Protein AF-H1PUS3-F1 (afdb_monomer_lite)

Secondary structure (DSSP, 8-state):
-HHHHHHHHHHHHHHHHHHH--HHHHHHHHHHHHHHHHS--S-STTHHHHHHHHHHHHTT---HHHHTS-HHHHHHHHHHHHTT--HHHHHHHHHHHHHHHHHHHHHHH-S-HHHHHHHHHHSTTTTGGGGT-HHHHHHHHHHHHHHHHHHTT-

pLDDT: mean 93.24, std 5.77, range [55.06, 98.31]

Radius of gyration: 16.97 Å; chains: 1; bounding box: 40×29×47 Å

Structure (mmCIF, N/CA/C/O backbone):
data_AF-H1PUS3-F1
#
_entry.id   AF-H1PUS3-F1
#
loop_
_atom_site.group_PDB
_atom_site.id
_atom_site.type_symbol
_atom_site.label_atom_id
_atom_site.label_alt_id
_atom_site.label_comp_id
_atom_site.label_asym_id
_atom_site.label_entity_id
_atom_site.label_seq_id
_atom_site.pdbx_PDB_ins_code
_atom_site.Cartn_x
_atom_site.Cartn_y
_atom_site.Cartn_z
_atom_site.occupancy
_atom_site.B_iso_or_equiv
_atom_site.auth_seq_id
_atom_site.auth_comp_id
_atom_site.auth_asym_id
_atom_site.auth_atom_id
_atom_site.pdbx_PDB_model_num
ATOM 1 N N . MET A 1 1 ? 14.562 4.630 9.375 1.00 66.75 1 MET A N 1
ATOM 2 C CA . MET A 1 1 ? 13.969 5.850 9.969 1.00 66.75 1 MET A CA 1
ATOM 3 C C . MET A 1 1 ? 12.551 6.096 9.468 1.00 66.75 1 MET A C 1
ATOM 5 O O . MET A 1 1 ? 11.656 6.160 10.296 1.00 66.75 1 MET A O 1
ATOM 9 N N . GLU A 1 2 ? 12.307 6.123 8.155 1.00 77.31 2 GLU A N 1
ATOM 10 C CA . GLU A 1 2 ? 10.972 6.388 7.572 1.00 77.31 2 GLU A CA 1
ATOM 11 C C . GLU A 1 2 ? 9.850 5.470 8.094 1.00 77.31 2 GLU A C 1
ATOM 13 O O . GLU A 1 2 ? 8.782 5.948 8.463 1.00 77.31 2 GLU A O 1
ATOM 18 N N . TYR A 1 3 ? 10.107 4.164 8.217 1.00 84.44 3 TYR A N 1
ATOM 19 C CA . TYR A 1 3 ? 9.138 3.207 8.766 1.00 84.44 3 TYR A CA 1
ATOM 20 C C . TYR A 1 3 ? 8.783 3.499 10.222 1.00 84.44 3 TYR A C 1
ATOM 22 O O . TYR A 1 3 ? 7.616 3.462 10.583 1.00 84.44 3 TYR A O 1
ATOM 30 N N . ILE A 1 4 ? 9.771 3.834 11.054 1.00 86.62 4 ILE A N 1
ATOM 31 C CA . ILE A 1 4 ? 9.545 4.163 12.467 1.00 86.62 4 ILE A CA 1
ATOM 32 C C . ILE A 1 4 ? 8.632 5.391 12.564 1.00 86.62 4 ILE A C 1
ATOM 34 O O . ILE A 1 4 ? 7.643 5.362 13.294 1.00 86.62 4 ILE A O 1
ATOM 38 N N . CYS A 1 5 ? 8.897 6.425 11.758 1.00 90.56 5 CYS A N 1
ATOM 39 C CA . CYS A 1 5 ? 8.035 7.602 11.669 1.00 90.56 5 CYS A CA 1
ATOM 40 C C . CYS A 1 5 ? 6.610 7.248 11.217 1.00 90.56 5 CYS A C 1
ATOM 42 O O . CYS A 1 5 ? 5.653 7.778 11.777 1.00 90.56 5 CYS A O 1
ATOM 44 N N . LEU A 1 6 ? 6.451 6.326 10.258 1.00 92.31 6 LEU A N 1
ATOM 45 C CA . LEU A 1 6 ? 5.137 5.831 9.836 1.00 92.31 6 LEU A CA 1
ATOM 46 C C . LEU A 1 6 ? 4.385 5.159 10.995 1.00 92.31 6 LEU A C 1
ATOM 48 O O . LEU A 1 6 ? 3.217 5.473 11.219 1.00 92.31 6 LEU A O 1
ATOM 52 N N . TYR A 1 7 ? 5.043 4.267 11.745 1.00 92.31 7 TYR A N 1
ATOM 53 C CA . TYR A 1 7 ? 4.439 3.590 12.899 1.00 92.31 7 TYR A CA 1
ATOM 54 C C . TYR A 1 7 ? 3.976 4.589 13.962 1.00 92.31 7 TYR A C 1
ATOM 56 O O . TYR A 1 7 ? 2.803 4.573 14.339 1.00 92.31 7 TYR A O 1
ATOM 64 N N . PHE A 1 8 ? 4.845 5.510 14.387 1.00 93.69 8 PHE A N 1
ATOM 65 C CA . PHE A 1 8 ? 4.469 6.547 15.354 1.00 93.69 8 PHE A CA 1
ATOM 66 C C . PHE A 1 8 ? 3.352 7.464 14.827 1.00 93.69 8 PHE A C 1
ATOM 68 O O . PHE A 1 8 ? 2.398 7.759 15.551 1.00 93.69 8 PHE A O 1
ATOM 75 N N . GLY A 1 9 ? 3.416 7.868 13.556 1.00 94.25 9 GLY A N 1
ATOM 76 C CA . GLY A 1 9 ? 2.395 8.707 12.928 1.00 94.25 9 GLY A CA 1
ATOM 77 C C . GLY A 1 9 ? 1.018 8.039 12.898 1.00 94.25 9 GLY A C 1
ATOM 78 O O . GLY A 1 9 ? 0.021 8.647 13.274 1.00 94.25 9 GLY A O 1
ATOM 79 N N . ILE A 1 10 ? 0.938 6.762 12.528 1.00 95.12 10 ILE A N 1
ATOM 80 C CA . ILE A 1 10 ? -0.350 6.056 12.466 1.00 95.12 10 ILE A CA 1
ATOM 81 C C . ILE A 1 10 ? -0.924 5.787 13.858 1.00 95.12 10 ILE A C 1
ATOM 83 O O . ILE A 1 10 ? -2.133 5.932 14.051 1.00 95.12 10 ILE A O 1
ATOM 87 N N . ILE A 1 11 ? -0.082 5.452 14.840 1.00 93.75 11 ILE A N 1
ATOM 88 C CA . ILE A 1 11 ? -0.535 5.242 16.222 1.00 93.75 11 ILE A CA 1
ATOM 89 C C . ILE A 1 11 ? -1.101 6.544 16.799 1.00 93.75 11 ILE A C 1
ATOM 91 O O . ILE A 1 11 ? -2.202 6.539 17.347 1.00 93.75 11 ILE A O 1
ATOM 95 N N . THR A 1 12 ? -0.406 7.670 16.616 1.00 93.94 12 THR A N 1
ATOM 96 C CA . THR A 1 12 ? -0.886 8.981 17.086 1.00 93.94 12 THR A CA 1
ATOM 97 C C . THR A 1 12 ? -2.200 9.389 16.414 1.00 93.94 12 THR A C 1
ATOM 99 O O . THR A 1 12 ? -3.144 9.764 17.109 1.00 93.94 12 THR A O 1
ATOM 102 N N . ILE A 1 13 ? -2.325 9.226 15.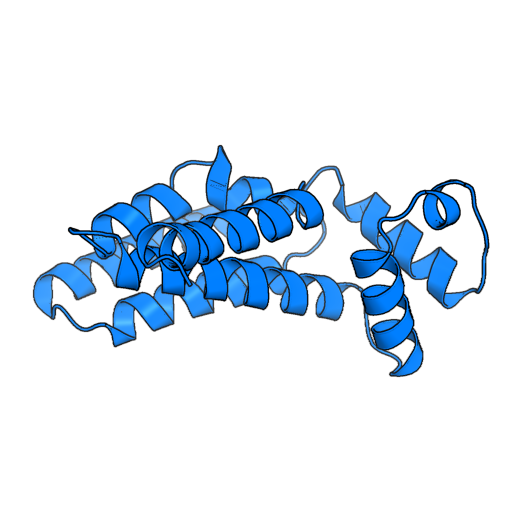092 1.00 94.00 13 ILE A N 1
ATOM 103 C CA . ILE A 1 13 ? -3.583 9.459 14.356 1.00 94.00 13 ILE A CA 1
ATOM 104 C C . ILE A 1 13 ? -4.713 8.553 14.877 1.00 94.00 13 ILE A C 1
ATOM 106 O O . ILE A 1 13 ? -5.848 9.004 15.034 1.00 94.00 13 ILE A O 1
ATOM 110 N N . GLY A 1 14 ? -4.425 7.292 15.201 1.00 92.50 14 GLY A N 1
ATOM 111 C CA . GLY A 1 14 ? -5.421 6.388 15.776 1.00 92.50 14 GLY A CA 1
ATOM 112 C C . GLY A 1 14 ? -5.850 6.758 17.202 1.00 92.50 14 GLY A C 1
ATOM 113 O O . GLY A 1 14 ? -7.020 6.588 17.536 1.00 92.50 14 GLY A O 1
ATOM 114 N N . ILE A 1 15 ? -4.975 7.355 18.018 1.00 92.50 15 ILE A N 1
ATOM 115 C CA . ILE A 1 15 ? -5.369 7.929 19.320 1.00 92.50 15 ILE A CA 1
ATOM 116 C C . ILE A 1 15 ? -6.364 9.083 19.114 1.00 92.50 15 ILE A C 1
ATOM 118 O O . ILE A 1 15 ? -7.363 9.170 19.826 1.00 92.50 15 ILE A O 1
ATOM 122 N N . PHE A 1 16 ? -6.171 9.924 18.092 1.00 91.81 16 PHE A N 1
ATOM 123 C CA . PHE A 1 16 ? -7.166 10.948 17.746 1.00 91.81 16 PHE A CA 1
ATOM 124 C C . PHE A 1 16 ? -8.520 10.347 17.337 1.00 91.81 16 PHE A C 1
ATOM 126 O O . PHE A 1 16 ? -9.558 10.941 17.645 1.00 91.81 16 PHE A O 1
ATOM 133 N N . TYR A 1 17 ? -8.539 9.169 16.697 1.00 92.94 17 TYR A N 1
ATOM 134 C CA . TYR A 1 17 ? -9.788 8.451 16.419 1.00 92.94 17 TYR A CA 1
ATOM 135 C C . TYR A 1 17 ? -10.511 8.041 17.703 1.00 92.94 17 TYR A C 1
ATOM 137 O O . TYR A 1 17 ? -11.727 8.182 17.758 1.00 92.94 17 TYR A O 1
ATOM 145 N N . LEU A 1 18 ? -9.804 7.591 18.745 1.00 91.06 18 LEU A N 1
ATOM 146 C CA . LEU A 1 18 ? -10.440 7.222 20.019 1.00 91.06 18 LEU A CA 1
ATOM 147 C C . LEU A 1 18 ? -11.192 8.397 20.659 1.00 91.06 18 LEU A C 1
ATOM 149 O O . LEU A 1 18 ? -12.247 8.196 21.249 1.00 91.06 18 LEU A O 1
ATOM 153 N N . ASN A 1 19 ? -10.683 9.619 20.486 1.00 91.06 19 ASN A N 1
ATOM 154 C CA . ASN A 1 19 ? -11.304 10.820 21.045 1.00 91.06 19 ASN A CA 1
ATOM 155 C C . ASN A 1 19 ? -12.461 11.355 20.188 1.00 91.06 19 ASN A C 1
ATOM 157 O O . ASN A 1 19 ? -13.465 11.806 20.730 1.00 91.06 19 ASN A O 1
ATOM 161 N N . LYS A 1 20 ? -12.321 11.354 18.853 1.00 90.50 20 LYS A N 1
ATOM 162 C CA . LYS A 1 20 ? -13.314 11.962 17.940 1.00 90.50 20 LYS A CA 1
ATOM 163 C C . LYS A 1 20 ? -14.313 10.977 17.334 1.00 90.50 20 LYS A C 1
ATOM 165 O O . LYS A 1 20 ? -15.362 11.407 16.867 1.00 90.50 20 LYS A O 1
ATOM 170 N N . ASN A 1 21 ? -13.969 9.692 17.279 1.00 90.50 21 ASN A N 1
ATOM 171 C CA . ASN A 1 21 ? -14.699 8.632 16.577 1.00 90.50 21 ASN A CA 1
ATOM 172 C C . ASN A 1 21 ? -15.077 8.997 15.120 1.00 90.50 21 ASN A C 1
ATOM 174 O O . ASN A 1 21 ? -16.149 8.647 14.629 1.00 90.50 21 ASN A O 1
ATOM 178 N N . ASP A 1 22 ? -14.202 9.732 14.420 1.00 92.44 22 ASP A N 1
ATOM 179 C CA . ASP A 1 22 ? -14.443 10.214 13.054 1.00 92.44 22 ASP A CA 1
ATOM 180 C C . ASP A 1 22 ? -13.858 9.254 12.005 1.00 92.44 22 ASP A C 1
ATOM 182 O O . ASP A 1 22 ? -12.645 9.055 11.900 1.00 92.44 22 ASP A O 1
ATOM 186 N N . MET A 1 23 ? -14.723 8.704 11.152 1.00 94.12 23 MET A N 1
ATOM 187 C CA . MET A 1 23 ? -14.343 7.809 10.055 1.00 94.12 23 MET A CA 1
ATOM 188 C C . MET A 1 23 ? -13.396 8.438 9.026 1.00 94.12 23 MET A C 1
ATOM 190 O O . MET A 1 23 ? -12.713 7.697 8.309 1.00 94.12 23 MET A O 1
ATOM 194 N N . ASN A 1 24 ? -13.325 9.767 8.930 1.00 95.56 24 ASN A N 1
ATOM 195 C CA . ASN A 1 24 ? -12.341 10.444 8.085 1.00 95.56 24 ASN A CA 1
ATOM 196 C C . ASN A 1 24 ? -10.906 10.187 8.556 1.00 95.56 24 ASN A C 1
ATOM 198 O O . ASN A 1 24 ? -10.007 10.106 7.722 1.00 95.56 24 ASN A O 1
ATOM 202 N N . ILE A 1 25 ? -10.694 9.959 9.854 1.00 95.81 25 ILE A N 1
ATOM 203 C CA . ILE A 1 25 ? -9.380 9.612 10.406 1.00 95.81 25 ILE A CA 1
ATOM 204 C C . ILE A 1 25 ? -8.948 8.225 9.913 1.00 95.81 25 ILE A C 1
ATOM 206 O O . ILE A 1 25 ? -7.816 8.052 9.470 1.00 95.81 25 ILE A O 1
ATOM 210 N N . ILE A 1 26 ? -9.860 7.245 9.879 1.00 97.19 26 ILE A N 1
ATOM 211 C CA . ILE A 1 26 ? -9.564 5.921 9.304 1.00 97.19 26 ILE A CA 1
ATOM 212 C C . ILE A 1 26 ? -9.252 6.041 7.808 1.00 97.19 26 ILE A C 1
ATOM 214 O O . ILE A 1 26 ? -8.289 5.445 7.330 1.00 97.19 26 ILE A O 1
ATOM 218 N N . ARG A 1 27 ? -10.020 6.845 7.056 1.00 97.62 27 ARG A N 1
ATOM 219 C CA . ARG A 1 27 ? -9.731 7.101 5.631 1.00 97.62 27 ARG A CA 1
ATOM 220 C C . ARG A 1 27 ? -8.345 7.717 5.440 1.00 97.62 27 ARG A C 1
ATOM 222 O O . ARG A 1 27 ? -7.636 7.309 4.525 1.00 97.62 27 ARG A O 1
ATOM 229 N N . LEU A 1 28 ? -7.956 8.648 6.310 1.00 97.25 28 LEU A N 1
ATOM 230 C CA . LEU A 1 28 ? -6.632 9.262 6.300 1.00 97.25 28 LEU A CA 1
ATOM 231 C C . LEU A 1 28 ? -5.527 8.231 6.566 1.00 97.25 28 LEU A C 1
ATOM 233 O O . LEU A 1 28 ? -4.542 8.221 5.835 1.00 97.25 28 LEU A O 1
ATOM 237 N N . ILE A 1 29 ? -5.704 7.321 7.533 1.00 97.56 29 ILE A N 1
ATOM 238 C CA . ILE A 1 29 ? -4.752 6.222 7.777 1.00 97.56 29 ILE A CA 1
ATOM 239 C C . ILE A 1 29 ? -4.564 5.390 6.501 1.00 97.56 29 ILE A C 1
ATOM 241 O O . ILE A 1 29 ? -3.436 5.205 6.051 1.00 97.56 29 ILE A O 1
ATOM 245 N N . PHE A 1 30 ? -5.647 4.938 5.863 1.00 98.25 30 PHE A N 1
ATOM 246 C CA . PHE A 1 30 ? -5.551 4.145 4.628 1.00 98.25 30 PHE A CA 1
ATOM 247 C C . PHE A 1 30 ? -4.963 4.926 3.445 1.00 98.25 30 PHE A C 1
ATOM 249 O O . PHE A 1 30 ? -4.272 4.335 2.609 1.00 98.25 30 PHE A O 1
ATOM 256 N N . LEU A 1 31 ? -5.190 6.241 3.374 1.00 98.12 31 LEU A N 1
ATOM 257 C CA . LEU A 1 31 ? -4.543 7.107 2.391 1.00 98.12 31 LEU A CA 1
ATOM 258 C C . LEU A 1 31 ? -3.027 7.151 2.622 1.00 98.12 31 LEU A C 1
ATOM 260 O O . LEU A 1 31 ? -2.271 6.908 1.685 1.00 98.12 31 LEU A O 1
ATOM 264 N N . ILE A 1 32 ? -2.583 7.373 3.862 1.00 97.69 32 ILE A N 1
ATOM 265 C CA . ILE A 1 32 ? -1.159 7.380 4.231 1.00 97.69 32 ILE A CA 1
ATOM 266 C C . ILE A 1 32 ? -0.513 6.031 3.898 1.00 97.69 32 ILE A C 1
ATOM 268 O O . ILE A 1 32 ? 0.529 6.001 3.247 1.00 97.69 32 ILE A O 1
ATOM 272 N N . LEU A 1 33 ? -1.153 4.916 4.263 1.00 97.38 33 LEU A N 1
ATOM 273 C CA . LEU A 1 33 ? -0.678 3.565 3.937 1.00 97.38 33 LEU A CA 1
ATOM 274 C C . LEU A 1 33 ? -0.572 3.331 2.423 1.00 97.38 33 LEU A C 1
ATOM 276 O O . LEU A 1 33 ? 0.358 2.686 1.940 1.00 97.38 33 LEU A O 1
ATOM 280 N N . THR A 1 34 ? -1.512 3.868 1.648 1.00 98.06 34 THR A N 1
ATOM 281 C CA . THR A 1 34 ? -1.492 3.759 0.183 1.00 98.06 34 THR A CA 1
ATOM 282 C C . THR A 1 34 ? -0.337 4.535 -0.420 1.00 98.06 34 THR A C 1
ATOM 284 O O . THR A 1 34 ? 0.402 3.982 -1.231 1.00 98.06 34 THR A O 1
ATOM 287 N N . LEU A 1 35 ? -0.156 5.790 -0.008 1.00 97.25 35 LEU A N 1
ATOM 288 C CA . LEU A 1 35 ? 0.922 6.636 -0.510 1.00 97.25 35 LEU A CA 1
ATOM 289 C C . LEU A 1 35 ? 2.284 6.065 -0.106 1.00 97.25 35 LEU A C 1
ATOM 291 O O . LEU A 1 35 ? 3.163 5.938 -0.952 1.00 97.25 35 LEU A O 1
ATOM 295 N N . PHE A 1 36 ? 2.435 5.631 1.145 1.00 96.19 36 PHE A N 1
ATOM 296 C CA . PHE A 1 36 ? 3.681 5.043 1.628 1.00 96.19 36 PHE A CA 1
ATOM 297 C C . PHE A 1 36 ? 4.039 3.757 0.867 1.00 96.19 36 PHE A C 1
ATOM 299 O O . PHE A 1 36 ? 5.175 3.587 0.433 1.00 96.19 36 PHE A O 1
ATOM 306 N N . SER A 1 37 ? 3.069 2.865 0.640 1.00 95.31 37 SER A N 1
ATOM 307 C CA . SER A 1 37 ? 3.307 1.630 -0.118 1.00 95.31 37 SER A CA 1
ATOM 308 C C . SER A 1 37 ? 3.510 1.857 -1.616 1.00 95.31 37 SER A C 1
ATOM 310 O O . SER A 1 37 ? 4.327 1.165 -2.231 1.00 95.31 37 SER A O 1
ATOM 312 N N . GLY A 1 38 ? 2.803 2.825 -2.199 1.00 96.12 38 GLY A N 1
ATOM 313 C CA . GLY A 1 38 ? 2.881 3.154 -3.620 1.00 96.12 38 GLY A CA 1
ATOM 314 C C . GLY A 1 38 ? 4.152 3.900 -4.011 1.00 96.12 38 GLY A C 1
ATOM 315 O O . GLY A 1 38 ? 4.714 3.634 -5.070 1.00 96.12 38 GLY A O 1
ATOM 316 N N . PHE A 1 39 ? 4.633 4.798 -3.148 1.00 95.94 39 PHE A N 1
ATOM 317 C CA . PHE A 1 39 ? 5.838 5.594 -3.392 1.00 95.94 39 PHE A CA 1
ATOM 318 C C . PHE A 1 39 ? 7.118 4.985 -2.815 1.00 95.94 39 PHE A C 1
ATOM 320 O O . PHE A 1 39 ? 8.176 5.605 -2.909 1.00 95.94 39 PHE A O 1
ATOM 327 N N . ARG A 1 40 ? 7.065 3.761 -2.285 1.00 93.00 40 ARG A N 1
ATOM 328 C CA . ARG A 1 40 ? 8.249 3.078 -1.755 1.00 93.00 40 ARG A CA 1
ATOM 329 C C . ARG A 1 40 ? 9.339 2.900 -2.816 1.00 93.00 40 ARG A C 1
ATOM 331 O O . ARG A 1 40 ? 9.054 2.517 -3.951 1.00 93.00 40 ARG A O 1
ATOM 338 N N . TYR A 1 41 ? 10.597 3.092 -2.440 1.00 94.12 41 TYR A N 1
ATOM 339 C CA . TYR A 1 41 ? 11.737 2.890 -3.331 1.00 94.12 41 TYR A CA 1
ATOM 340 C C . TYR A 1 41 ? 12.687 1.838 -2.766 1.00 94.12 41 TYR A C 1
ATOM 342 O O . TYR A 1 41 ? 13.134 1.959 -1.631 1.00 94.12 41 TYR A O 1
ATOM 350 N N . TYR A 1 42 ? 12.994 0.817 -3.568 1.00 93.62 42 TYR A N 1
ATOM 351 C CA . TYR A 1 42 ? 13.936 -0.249 -3.219 1.00 93.62 42 TYR A CA 1
ATOM 352 C C . TYR A 1 42 ? 13.603 -0.978 -1.903 1.00 93.62 42 TYR A C 1
ATOM 354 O O . TYR A 1 42 ? 14.461 -1.242 -1.064 1.00 93.62 42 TYR A O 1
ATOM 362 N N . VAL A 1 43 ? 12.321 -1.302 -1.716 1.00 91.88 43 VAL A N 1
ATOM 363 C CA . VAL A 1 43 ? 11.812 -1.978 -0.515 1.00 91.88 43 VAL A CA 1
ATOM 364 C C . VAL A 1 43 ? 11.317 -3.366 -0.873 1.00 91.88 43 VAL A C 1
ATOM 366 O O . VAL A 1 43 ? 10.390 -3.506 -1.674 1.00 91.88 43 VAL A O 1
ATOM 369 N N . GLY A 1 44 ? 11.867 -4.359 -0.178 1.00 89.25 44 GLY A N 1
ATOM 370 C CA . GLY A 1 44 ? 11.501 -5.758 -0.334 1.00 89.25 44 GLY A CA 1
ATOM 371 C C . GLY A 1 44 ? 12.400 -6.502 -1.318 1.00 89.25 44 GLY A C 1
ATOM 372 O O . GLY A 1 44 ? 12.951 -5.920 -2.251 1.00 89.25 44 GLY A O 1
ATOM 373 N N . VAL A 1 45 ? 12.528 -7.810 -1.103 1.00 92.25 45 VAL A N 1
ATOM 374 C CA . VAL A 1 45 ? 13.359 -8.720 -1.906 1.00 92.25 45 VAL A CA 1
ATOM 375 C C . VAL A 1 45 ? 12.881 -8.763 -3.359 1.00 92.25 45 VAL A C 1
ATOM 377 O O . VAL A 1 45 ? 13.696 -8.825 -4.275 1.00 92.25 45 VAL A O 1
ATOM 380 N N . ASP A 1 46 ? 11.571 -8.640 -3.578 1.00 93.25 46 ASP A N 1
ATOM 381 C CA . ASP A 1 46 ? 10.967 -8.738 -4.909 1.00 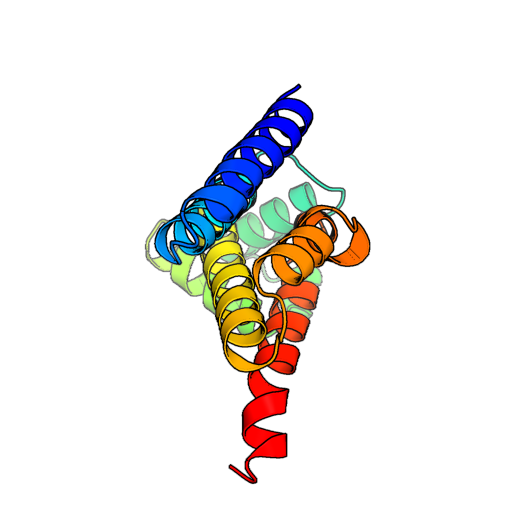93.25 46 ASP A CA 1
ATOM 382 C C . ASP A 1 46 ? 11.018 -7.420 -5.707 1.00 93.25 46 ASP A C 1
ATOM 384 O O . ASP A 1 46 ? 10.730 -7.412 -6.906 1.00 93.25 46 ASP A O 1
ATOM 388 N N . TYR A 1 47 ? 11.403 -6.291 -5.093 1.00 95.56 47 TYR A N 1
ATOM 389 C CA . TYR A 1 47 ? 11.437 -4.985 -5.769 1.00 95.56 47 TYR A CA 1
ATOM 390 C C . TYR A 1 47 ? 12.264 -4.987 -7.068 1.00 95.56 47 TYR A C 1
ATOM 392 O O . TYR A 1 47 ? 11.733 -4.565 -8.104 1.00 95.56 47 TYR A O 1
ATOM 400 N N . PRO A 1 48 ? 13.520 -5.487 -7.085 1.00 96.00 48 PRO A N 1
ATOM 401 C CA . PRO A 1 48 ? 14.324 -5.515 -8.307 1.00 96.00 48 PRO A CA 1
ATOM 402 C C . PRO A 1 48 ? 13.674 -6.360 -9.404 1.00 96.00 48 PRO A C 1
ATOM 404 O O . PRO A 1 48 ? 13.773 -6.036 -10.589 1.00 96.00 48 PRO A O 1
ATOM 407 N N . MET A 1 49 ? 12.960 -7.418 -9.015 1.00 94.56 49 MET A N 1
ATOM 408 C CA . MET A 1 49 ? 12.277 -8.297 -9.952 1.00 94.56 49 MET A CA 1
ATOM 409 C C . MET A 1 49 ? 11.119 -7.587 -10.653 1.00 94.56 49 MET A C 1
ATOM 411 O O . MET A 1 49 ? 10.992 -7.659 -11.876 1.00 94.56 49 MET A O 1
ATOM 415 N N . TYR A 1 50 ? 10.316 -6.832 -9.906 1.00 95.44 50 TYR A N 1
ATOM 416 C CA . TYR A 1 50 ? 9.246 -6.020 -10.479 1.00 95.44 50 TYR A CA 1
ATOM 417 C C . TYR A 1 50 ? 9.778 -4.964 -11.463 1.00 95.44 50 TYR A C 1
ATOM 419 O O . TYR A 1 50 ? 9.227 -4.806 -12.553 1.00 95.44 50 TYR A O 1
ATOM 427 N N . MET A 1 51 ? 10.894 -4.301 -11.136 1.00 96.75 51 MET A N 1
ATOM 428 C CA . MET A 1 51 ? 11.565 -3.358 -12.045 1.00 96.75 51 MET A CA 1
ATOM 429 C C . MET A 1 51 ? 12.062 -4.041 -13.329 1.00 96.75 51 MET A C 1
ATOM 431 O O . MET A 1 51 ? 11.912 -3.505 -14.430 1.00 96.75 51 MET A O 1
ATOM 435 N N . LYS A 1 52 ? 12.628 -5.246 -13.202 1.00 95.69 52 LYS A N 1
ATOM 436 C CA . LYS A 1 52 ? 13.118 -6.051 -14.329 1.00 95.69 52 LYS A CA 1
ATOM 437 C C . LYS A 1 52 ? 11.981 -6.470 -15.263 1.00 95.69 52 LYS A C 1
ATOM 439 O O . LYS A 1 52 ? 12.095 -6.294 -16.474 1.00 95.69 52 LYS A O 1
ATOM 444 N N . ILE A 1 53 ? 10.873 -6.960 -14.707 1.00 95.31 53 ILE A N 1
ATOM 445 C CA . ILE A 1 53 ? 9.671 -7.334 -15.465 1.00 95.31 53 ILE A CA 1
ATOM 446 C C . ILE A 1 53 ? 9.107 -6.130 -16.227 1.00 95.31 53 ILE A C 1
ATOM 448 O O . ILE A 1 53 ? 8.804 -6.243 -17.415 1.00 95.31 53 ILE A O 1
ATOM 452 N N . PHE A 1 54 ? 9.015 -4.971 -15.570 1.00 96.69 54 PHE A N 1
ATOM 453 C CA . PHE A 1 54 ? 8.577 -3.733 -16.212 1.00 96.69 54 PHE A CA 1
ATOM 454 C C . PHE A 1 54 ? 9.449 -3.373 -17.415 1.00 96.69 54 PHE A C 1
ATOM 456 O O . PHE A 1 54 ? 8.932 -3.088 -18.492 1.00 96.69 54 PHE A O 1
ATOM 463 N N . SER A 1 55 ? 10.775 -3.436 -17.249 1.00 96.75 55 SER A N 1
ATOM 464 C CA . SER A 1 55 ? 11.736 -3.179 -18.326 1.00 96.75 55 SER A CA 1
ATOM 465 C C . SER A 1 55 ? 11.578 -4.162 -19.490 1.00 96.75 55 SER A C 1
ATOM 467 O O . SER A 1 55 ? 11.590 -3.753 -20.650 1.00 96.75 55 SER A O 1
ATOM 469 N N . TYR A 1 56 ? 11.362 -5.449 -19.205 1.00 96.06 56 TYR A N 1
ATOM 470 C CA . TYR A 1 56 ? 11.117 -6.447 -20.246 1.00 96.06 56 TYR A CA 1
ATOM 471 C C . TYR A 1 56 ? 9.848 -6.163 -21.039 1.00 96.06 56 TYR A C 1
ATOM 473 O O . TYR A 1 56 ? 9.895 -6.162 -22.267 1.00 96.06 56 TYR A O 1
ATOM 481 N N . ILE A 1 57 ? 8.743 -5.847 -20.364 1.00 95.38 57 ILE A N 1
ATOM 482 C CA . ILE A 1 57 ? 7.489 -5.505 -21.042 1.00 95.38 57 ILE A CA 1
ATOM 483 C C . ILE A 1 57 ? 7.649 -4.208 -21.847 1.00 95.38 57 ILE A C 1
ATOM 485 O O . ILE A 1 57 ? 7.217 -4.156 -22.996 1.00 95.38 57 ILE A O 1
ATOM 489 N N . LYS A 1 58 ? 8.325 -3.193 -21.293 1.00 96.12 58 LYS A N 1
ATOM 490 C CA . LYS A 1 58 ? 8.596 -1.918 -21.977 1.00 96.12 58 LYS A CA 1
ATOM 491 C C . LYS A 1 58 ? 9.409 -2.089 -23.260 1.00 96.12 58 LYS A C 1
ATOM 493 O O . LYS A 1 58 ? 9.133 -1.418 -24.247 1.00 96.12 58 LYS A O 1
ATOM 498 N N . ASN A 1 59 ? 10.384 -2.992 -23.249 1.00 95.75 59 ASN A N 1
ATOM 499 C CA . ASN A 1 59 ? 11.270 -3.245 -24.383 1.00 95.75 59 ASN A CA 1
ATOM 500 C C . ASN A 1 59 ? 10.785 -4.394 -25.290 1.00 95.75 59 ASN A C 1
ATOM 502 O O . ASN A 1 59 ? 11.548 -4.858 -26.131 1.00 95.75 59 ASN A O 1
ATOM 506 N N . ASN A 1 60 ? 9.541 -4.870 -25.126 1.00 92.06 60 ASN A N 1
ATOM 507 C CA . ASN A 1 60 ? 8.972 -6.008 -25.865 1.00 92.06 60 ASN A CA 1
ATOM 508 C C . ASN A 1 60 ? 9.822 -7.295 -25.799 1.00 92.06 60 ASN A C 1
ATOM 510 O O . ASN A 1 60 ? 9.857 -8.092 -26.736 1.00 92.06 60 ASN A O 1
ATOM 514 N N . ILE A 1 61 ? 10.502 -7.519 -24.674 1.00 91.56 61 ILE A N 1
ATOM 515 C CA . ILE A 1 61 ? 11.322 -8.708 -24.436 1.00 91.56 61 ILE A CA 1
ATOM 516 C C . ILE A 1 61 ? 10.428 -9.814 -23.867 1.00 91.56 61 ILE A C 1
ATOM 518 O O . ILE A 1 61 ? 10.034 -9.783 -22.699 1.00 91.56 61 ILE A O 1
ATOM 522 N N . ASN A 1 62 ? 10.149 -10.832 -24.681 1.00 84.19 62 ASN A N 1
ATOM 523 C CA . ASN A 1 62 ? 9.446 -12.039 -24.246 1.00 84.19 62 ASN A CA 1
ATOM 524 C C . ASN A 1 62 ? 10.422 -13.019 -23.581 1.00 84.19 62 ASN A C 1
ATOM 526 O O . ASN A 1 62 ? 10.960 -13.918 -24.221 1.00 84.19 62 ASN A O 1
ATOM 530 N N . ASN A 1 63 ? 10.650 -12.829 -22.282 1.00 86.94 63 ASN A N 1
ATOM 531 C CA . ASN A 1 63 ? 11.437 -13.737 -21.444 1.00 86.94 63 ASN A CA 1
ATOM 532 C C . ASN A 1 63 ? 10.522 -14.698 -20.657 1.00 86.94 63 ASN A C 1
ATOM 534 O O . ASN A 1 63 ? 9.345 -14.403 -20.444 1.00 86.94 63 ASN A O 1
ATOM 538 N N . TYR A 1 64 ? 11.081 -15.801 -20.157 1.00 80.75 64 TYR A N 1
ATOM 539 C CA . TYR A 1 64 ? 10.435 -16.782 -19.281 1.00 80.75 64 TYR A CA 1
ATOM 540 C C . TYR A 1 64 ? 9.610 -16.128 -18.164 1.00 80.75 64 TYR A C 1
ATOM 542 O O . TYR A 1 64 ? 8.440 -16.454 -17.966 1.00 80.75 64 TYR A O 1
ATOM 550 N N . GLU A 1 65 ? 10.190 -15.122 -17.511 1.00 83.12 65 GLU A N 1
ATOM 551 C CA . GLU A 1 65 ? 9.538 -14.355 -16.450 1.00 83.12 65 GLU A CA 1
ATOM 552 C C . GLU A 1 65 ? 8.255 -13.677 -16.920 1.00 83.12 65 GLU A C 1
ATOM 554 O O . GLU A 1 65 ? 7.248 -13.736 -16.229 1.00 83.12 65 GLU A O 1
ATOM 559 N N . VAL A 1 66 ? 8.257 -13.100 -18.126 1.00 82.38 66 VAL A N 1
ATOM 560 C CA . VAL A 1 66 ? 7.077 -12.456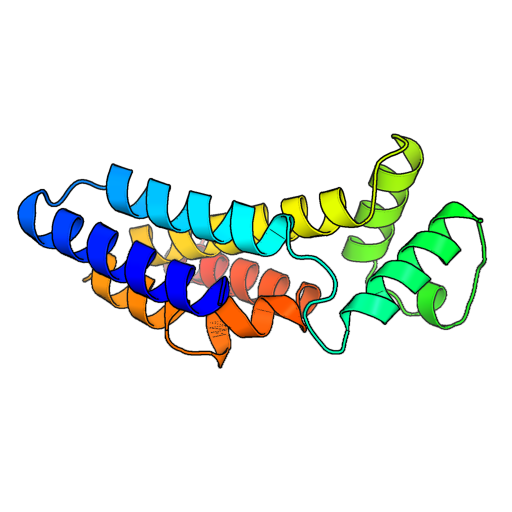 -18.717 1.00 82.38 66 VAL A CA 1
ATOM 561 C C . VAL A 1 66 ? 6.036 -13.497 -19.122 1.00 82.38 66 VAL A C 1
ATOM 563 O O . VAL A 1 66 ? 4.847 -13.292 -18.897 1.00 82.38 66 VAL A O 1
ATOM 566 N N . THR A 1 67 ? 6.463 -14.637 -19.672 1.00 82.69 67 THR A N 1
ATOM 567 C CA . THR A 1 67 ? 5.540 -15.694 -20.126 1.00 82.69 67 THR A CA 1
ATOM 568 C C . THR A 1 67 ? 4.776 -16.375 -18.991 1.00 82.69 67 THR A C 1
ATOM 570 O O . THR A 1 67 ? 3.676 -16.875 -19.214 1.00 82.69 67 THR A O 1
ATOM 573 N N . ARG A 1 68 ? 5.328 -16.375 -17.771 1.00 88.00 68 ARG A N 1
ATOM 574 C CA . ARG A 1 68 ? 4.702 -16.972 -16.581 1.00 88.00 68 ARG A CA 1
ATOM 575 C C . ARG A 1 68 ? 3.948 -15.971 -15.707 1.00 88.00 68 ARG A C 1
ATOM 577 O O . ARG A 1 68 ? 3.396 -16.373 -14.684 1.00 88.00 68 ARG A O 1
ATOM 584 N N . LEU A 1 69 ? 3.915 -14.694 -16.090 1.00 90.50 69 LEU A N 1
ATOM 585 C CA . LEU A 1 69 ? 3.185 -13.670 -15.349 1.00 90.50 69 LEU A CA 1
ATOM 586 C C . LEU A 1 69 ? 1.693 -13.971 -15.280 1.00 90.50 69 LEU A C 1
ATOM 588 O O . LEU A 1 69 ? 1.055 -14.382 -16.253 1.00 90.50 69 LEU A O 1
ATOM 592 N N . GLU A 1 70 ? 1.103 -13.642 -14.139 1.00 92.50 70 GLU A N 1
ATOM 593 C CA . GLU A 1 70 ? -0.337 -13.602 -13.991 1.00 92.50 70 GLU A CA 1
ATOM 594 C C . GLU A 1 70 ? -0.917 -12.561 -14.955 1.00 92.50 70 GLU A C 1
ATOM 596 O O . GLU A 1 70 ? -0.490 -11.402 -14.986 1.00 92.50 70 GLU A O 1
ATOM 601 N N . LYS A 1 71 ? -1.935 -12.963 -15.725 1.00 91.50 71 LYS A N 1
ATOM 602 C CA . LYS A 1 71 ? -2.523 -12.140 -16.795 1.00 91.50 71 LYS A CA 1
ATOM 603 C C . LYS A 1 71 ? -2.916 -10.741 -16.316 1.00 91.50 71 LYS A C 1
ATOM 605 O O . LYS A 1 71 ? -2.646 -9.766 -17.007 1.00 91.50 71 LYS A O 1
ATOM 610 N N . GLY A 1 72 ? -3.503 -10.630 -15.121 1.00 92.56 72 GLY A N 1
ATOM 611 C CA . GLY A 1 72 ? -3.899 -9.341 -14.547 1.00 92.56 72 GLY A CA 1
ATOM 612 C C . GLY A 1 72 ? -2.718 -8.387 -14.344 1.00 92.56 72 GLY A C 1
ATOM 613 O O . GLY A 1 72 ? -2.799 -7.220 -14.724 1.00 92.56 72 GLY A O 1
ATOM 614 N N . TYR A 1 73 ? -1.595 -8.889 -13.821 1.00 95.12 73 TYR A N 1
ATOM 615 C CA . TYR A 1 73 ? -0.390 -8.082 -13.630 1.00 95.12 73 TYR A CA 1
ATOM 616 C C . TYR A 1 73 ? 0.266 -7.712 -14.965 1.00 95.12 73 TYR A C 1
ATOM 618 O O . TYR A 1 73 ? 0.684 -6.567 -15.149 1.00 95.12 73 TYR A O 1
ATOM 626 N N . TYR A 1 74 ? 0.307 -8.650 -15.916 1.00 95.56 74 TYR A N 1
ATOM 627 C CA . TYR A 1 74 ? 0.810 -8.391 -17.266 1.00 95.56 74 TYR A CA 1
ATOM 628 C C . TYR A 1 74 ? 0.014 -7.281 -17.966 1.00 95.56 74 TYR A C 1
ATOM 630 O O . TYR A 1 74 ? 0.608 -6.320 -18.455 1.00 95.56 74 TYR A O 1
ATOM 638 N N . PHE A 1 75 ? -1.320 -7.370 -17.978 1.00 95.75 75 PHE A N 1
ATOM 639 C CA . PHE A 1 75 ? -2.165 -6.373 -18.638 1.00 95.75 75 PHE A CA 1
ATOM 640 C C . PHE A 1 75 ? -2.077 -5.002 -17.972 1.00 95.75 75 PHE A C 1
ATOM 642 O O . PHE A 1 75 ? -1.967 -4.005 -18.684 1.00 95.75 75 PHE A O 1
ATOM 649 N N . LEU A 1 76 ? -2.052 -4.946 -16.634 1.00 96.94 76 LEU A N 1
ATOM 650 C CA . LEU A 1 76 ? -1.818 -3.695 -15.915 1.00 96.94 76 LEU A CA 1
ATOM 651 C C . LEU A 1 76 ? -0.469 -3.089 -16.316 1.00 96.94 76 LEU A C 1
ATOM 653 O O . LEU A 1 76 ? -0.406 -1.924 -16.695 1.00 96.94 76 LEU A O 1
ATOM 657 N N . THR A 1 77 ? 0.599 -3.886 -16.296 1.00 96.94 77 THR A N 1
ATOM 658 C CA . THR A 1 77 ? 1.943 -3.403 -16.630 1.00 96.94 77 THR A CA 1
ATOM 659 C C . THR A 1 77 ? 2.017 -2.898 -18.068 1.00 96.94 77 THR A C 1
ATOM 661 O O . THR A 1 77 ? 2.515 -1.802 -18.309 1.00 96.94 77 THR A O 1
ATOM 664 N N . LYS A 1 78 ? 1.457 -3.651 -19.020 1.00 96.12 78 LYS A N 1
ATOM 665 C CA . LYS A 1 78 ? 1.401 -3.270 -20.435 1.00 96.12 78 LYS A CA 1
ATOM 666 C C . LYS A 1 78 ? 0.604 -1.984 -20.655 1.00 96.12 78 LYS A C 1
ATOM 668 O O . LYS A 1 78 ? 1.042 -1.123 -21.409 1.00 96.12 78 LYS A O 1
ATOM 673 N N . PHE A 1 79 ? -0.532 -1.828 -19.977 1.00 97.75 79 PHE A N 1
ATOM 674 C CA . PHE A 1 79 ? -1.320 -0.597 -20.031 1.00 97.75 79 PHE A CA 1
ATOM 675 C C . PHE A 1 79 ? -0.520 0.607 -19.521 1.00 97.75 79 PHE A C 1
ATOM 677 O O . PHE A 1 79 ? -0.466 1.632 -20.196 1.00 97.75 79 PHE A O 1
ATOM 684 N N . ILE A 1 80 ? 0.156 0.468 -18.375 1.00 98.25 80 ILE A N 1
ATOM 685 C CA . ILE A 1 80 ? 0.971 1.547 -17.803 1.00 98.25 80 ILE A CA 1
ATOM 686 C C . ILE A 1 80 ? 2.160 1.899 -18.702 1.00 98.25 80 ILE A C 1
ATOM 688 O O . ILE A 1 80 ? 2.457 3.078 -18.881 1.00 98.25 80 ILE A O 1
ATOM 692 N N . VAL A 1 81 ? 2.804 0.907 -19.316 1.00 97.38 81 VAL A N 1
ATOM 693 C CA . VAL A 1 81 ? 3.851 1.131 -20.323 1.00 97.38 81 VAL A CA 1
ATOM 694 C C . VAL A 1 81 ? 3.311 1.921 -21.519 1.00 97.38 81 VAL A C 1
ATOM 696 O O . VAL A 1 81 ? 3.956 2.876 -21.941 1.00 97.38 81 VAL A O 1
ATOM 699 N N . ASN A 1 82 ? 2.126 1.573 -22.032 1.00 96.94 82 ASN A N 1
ATOM 700 C CA . ASN A 1 82 ? 1.530 2.230 -23.201 1.00 96.94 82 ASN A CA 1
ATOM 701 C C . ASN A 1 82 ? 1.192 3.712 -22.970 1.00 96.94 82 ASN A C 1
ATOM 703 O O . ASN A 1 82 ? 1.170 4.481 -23.926 1.00 96.94 82 ASN A O 1
ATOM 707 N N . ILE A 1 83 ? 0.933 4.119 -21.724 1.00 97.56 83 ILE A N 1
ATOM 708 C CA . ILE A 1 83 ? 0.709 5.528 -21.354 1.00 97.56 83 ILE A CA 1
ATOM 709 C C . ILE A 1 83 ? 1.995 6.230 -20.884 1.00 97.56 83 ILE A C 1
ATOM 711 O O . ILE A 1 83 ? 1.926 7.273 -20.238 1.00 97.56 83 ILE A O 1
ATOM 715 N N . ASN A 1 84 ? 3.169 5.652 -21.166 1.00 96.81 84 ASN A N 1
ATOM 716 C CA . ASN A 1 84 ? 4.483 6.139 -20.733 1.00 96.81 84 ASN A CA 1
ATOM 717 C C . ASN A 1 84 ? 4.628 6.294 -19.206 1.00 96.81 84 ASN A C 1
ATOM 719 O O . ASN A 1 84 ? 5.399 7.125 -18.723 1.00 96.81 84 ASN A O 1
ATOM 723 N N . GLY A 1 85 ? 3.899 5.488 -18.434 1.00 96.88 85 GLY A N 1
ATOM 724 C CA . GLY A 1 85 ? 3.996 5.464 -16.981 1.00 96.88 85 GLY A CA 1
ATOM 725 C C . GLY A 1 85 ? 5.261 4.767 -16.471 1.00 96.88 85 GLY A C 1
ATOM 726 O O . GLY A 1 85 ? 6.147 4.360 -17.225 1.00 96.88 85 GLY A O 1
ATOM 727 N N . THR A 1 86 ? 5.343 4.612 -15.150 1.00 97.06 86 THR A N 1
ATOM 728 C CA . THR A 1 86 ? 6.495 4.014 -14.460 1.00 97.06 86 THR A CA 1
ATOM 729 C C . THR A 1 86 ? 6.080 2.817 -13.614 1.00 97.06 86 THR A C 1
ATOM 731 O O . THR A 1 86 ? 4.911 2.660 -13.258 1.00 97.06 86 THR A O 1
ATOM 734 N N . GLN A 1 87 ? 7.056 2.000 -13.211 1.00 96.44 87 GLN A N 1
ATOM 735 C CA . GLN A 1 87 ? 6.825 0.924 -12.245 1.00 96.44 87 GLN A CA 1
ATOM 736 C C . GLN A 1 87 ? 6.243 1.439 -10.916 1.00 96.44 87 GLN A C 1
ATOM 738 O O . GLN A 1 87 ? 5.449 0.755 -10.272 1.00 96.44 87 GLN A O 1
ATOM 743 N N . GLN A 1 88 ? 6.570 2.677 -10.540 1.00 96.81 88 GLN A N 1
ATOM 744 C CA . GLN A 1 88 ? 6.032 3.326 -9.347 1.00 96.81 88 GLN A CA 1
ATOM 745 C C . GLN A 1 88 ? 4.513 3.512 -9.424 1.00 96.81 88 GLN A C 1
ATOM 747 O O . GLN A 1 88 ? 3.806 3.296 -8.443 1.00 96.81 88 GLN A O 1
ATOM 752 N N . LEU A 1 89 ? 3.991 3.844 -10.610 1.00 97.69 89 LEU A N 1
ATOM 753 C CA . LEU A 1 89 ? 2.552 3.966 -10.826 1.00 97.69 89 LEU A CA 1
ATOM 754 C C . LEU A 1 89 ? 1.842 2.614 -10.658 1.00 97.69 89 LEU A C 1
ATOM 756 O O . LEU A 1 89 ? 0.748 2.564 -10.101 1.00 97.69 89 LEU A O 1
ATOM 760 N N . ILE A 1 90 ? 2.479 1.509 -11.057 1.00 97.62 90 ILE A N 1
ATOM 761 C CA . ILE A 1 90 ? 1.947 0.155 -10.832 1.00 97.62 90 ILE A CA 1
ATOM 762 C C . ILE A 1 90 ? 1.887 -0.156 -9.335 1.00 97.62 90 ILE A C 1
ATOM 764 O O . ILE A 1 90 ? 0.857 -0.638 -8.859 1.00 97.62 90 ILE A O 1
ATOM 768 N N . PHE A 1 91 ? 2.947 0.154 -8.578 1.00 97.62 91 PHE A N 1
ATOM 769 C CA . PHE A 1 91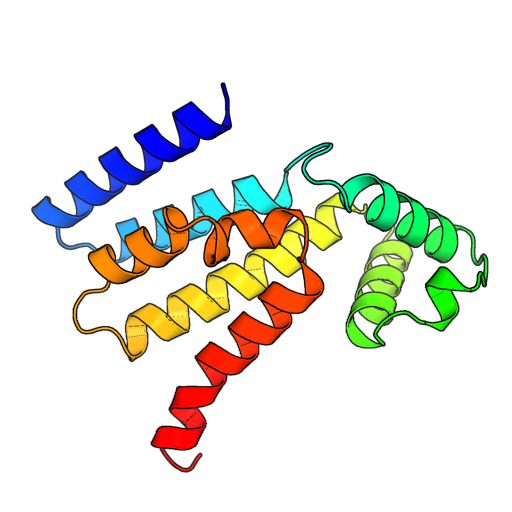 ? 2.926 -0.010 -7.121 1.00 97.62 91 PHE A CA 1
ATOM 770 C C . PHE A 1 91 ? 1.820 0.822 -6.471 1.00 97.62 91 PHE A C 1
ATOM 772 O O . PHE A 1 91 ? 1.094 0.293 -5.631 1.00 97.62 91 PHE A O 1
ATOM 779 N N . LEU A 1 92 ? 1.640 2.078 -6.887 1.00 98.19 92 LEU A N 1
ATOM 780 C CA . LEU A 1 92 ? 0.590 2.953 -6.364 1.00 98.19 92 LEU A CA 1
ATOM 781 C C . LEU A 1 92 ? -0.816 2.423 -6.663 1.00 98.19 92 LEU A C 1
ATOM 783 O O . LEU A 1 92 ? -1.657 2.397 -5.766 1.00 98.19 92 LEU A O 1
ATOM 787 N N . ILE A 1 93 ? -1.066 1.953 -7.887 1.00 98.06 93 ILE A N 1
ATOM 788 C CA . ILE A 1 93 ? -2.361 1.381 -8.279 1.00 98.06 93 ILE A CA 1
ATOM 789 C C . ILE A 1 93 ? -2.670 0.129 -7.452 1.00 98.06 93 ILE A C 1
ATOM 791 O O . ILE A 1 93 ? -3.754 0.019 -6.875 1.00 98.06 93 ILE A O 1
ATOM 795 N N . ILE A 1 94 ? -1.718 -0.803 -7.348 1.00 97.69 94 ILE A N 1
ATOM 796 C CA . ILE A 1 94 ? -1.915 -2.039 -6.579 1.00 97.69 94 ILE A CA 1
ATOM 797 C C . ILE A 1 94 ? -2.099 -1.728 -5.090 1.00 97.69 94 ILE A C 1
ATOM 799 O O . ILE A 1 94 ? -2.996 -2.291 -4.459 1.00 97.69 94 ILE A O 1
ATOM 803 N N . ALA A 1 95 ? -1.303 -0.812 -4.531 1.00 97.81 95 ALA A N 1
ATOM 804 C CA . ALA A 1 95 ? -1.442 -0.372 -3.146 1.00 97.81 95 ALA A CA 1
ATOM 805 C C . ALA A 1 95 ? -2.817 0.257 -2.891 1.00 97.81 95 ALA A C 1
ATOM 807 O O . ALA A 1 95 ? -3.460 -0.081 -1.897 1.00 97.81 95 ALA A O 1
ATOM 808 N N . PHE A 1 96 ? -3.297 1.108 -3.803 1.00 98.31 96 PHE A N 1
ATOM 809 C CA . PHE A 1 96 ? -4.611 1.737 -3.702 1.00 98.31 96 PHE A CA 1
ATOM 810 C C . PHE A 1 96 ? -5.727 0.699 -3.671 1.00 98.31 96 PHE A C 1
ATOM 812 O O . PHE A 1 96 ? -6.520 0.696 -2.731 1.00 98.31 96 PHE A O 1
ATOM 819 N N . PHE A 1 97 ? -5.770 -0.213 -4.646 1.00 98.12 97 PHE A N 1
ATOM 820 C CA . PHE A 1 97 ? -6.818 -1.233 -4.690 1.00 98.12 97 PHE A CA 1
ATOM 821 C C . PHE A 1 97 ? -6.766 -2.160 -3.476 1.00 98.12 97 PHE A C 1
ATOM 823 O O . PHE A 1 97 ? -7.801 -2.414 -2.863 1.00 98.12 97 PHE A O 1
ATOM 830 N N . THR A 1 98 ? -5.570 -2.597 -3.081 1.00 98.00 98 THR A N 1
ATOM 831 C CA . THR A 1 98 ? -5.379 -3.459 -1.908 1.00 98.00 98 THR A CA 1
ATOM 832 C C . THR A 1 98 ? -5.908 -2.783 -0.643 1.00 98.00 98 THR A C 1
ATOM 834 O O . THR A 1 98 ? -6.792 -3.309 0.033 1.00 98.00 98 THR A O 1
ATOM 837 N N . ASN A 1 99 ? -5.427 -1.576 -0.344 1.00 98.12 99 ASN A N 1
ATOM 838 C CA . ASN A 1 99 ? -5.822 -0.841 0.856 1.00 98.12 99 ASN A CA 1
ATOM 839 C C . ASN A 1 99 ? -7.299 -0.429 0.829 1.00 98.12 99 ASN A C 1
ATOM 841 O O . ASN A 1 99 ? -7.962 -0.473 1.864 1.00 98.12 99 ASN A O 1
ATOM 845 N N . TYR A 1 100 ? -7.841 -0.073 -0.337 1.00 98.25 100 TYR A N 1
ATOM 846 C CA . TYR A 1 100 ? -9.256 0.254 -0.492 1.00 98.25 100 TYR A CA 1
ATOM 847 C C . TYR A 1 100 ? -10.157 -0.946 -0.180 1.00 98.25 100 TYR A C 1
ATOM 849 O O . TYR A 1 100 ? -11.131 -0.807 0.567 1.00 98.25 100 TYR A O 1
ATOM 857 N N . LEU A 1 101 ? -9.832 -2.128 -0.711 1.00 97.88 101 LEU A N 1
ATOM 858 C CA . LEU A 1 101 ? -10.600 -3.351 -0.475 1.00 97.88 101 LEU A CA 1
ATOM 859 C C . LEU A 1 101 ? -10.511 -3.799 0.986 1.00 97.88 101 LEU A C 1
ATOM 861 O O . LEU A 1 101 ? -11.535 -4.155 1.578 1.00 97.88 101 LEU A O 1
ATOM 865 N N . ILE A 1 102 ? -9.331 -3.703 1.605 1.00 97.62 102 ILE A N 1
ATOM 866 C CA . ILE A 1 102 ? -9.165 -3.969 3.040 1.00 97.62 102 ILE A CA 1
ATOM 867 C C . ILE A 1 102 ? -9.985 -2.981 3.878 1.00 97.62 102 ILE A C 1
ATOM 869 O O . ILE A 1 102 ? -10.765 -3.413 4.726 1.00 97.62 102 ILE A O 1
ATOM 873 N N . TYR A 1 103 ? -9.903 -1.675 3.602 1.00 97.62 103 TYR A N 1
ATOM 874 C CA . TYR A 1 103 ? -10.714 -0.661 4.283 1.00 97.62 103 TYR A CA 1
ATOM 875 C C . TYR A 1 103 ? -12.212 -0.960 4.178 1.00 97.62 103 TYR A C 1
ATOM 877 O O . TYR A 1 103 ? -12.932 -0.929 5.179 1.00 97.62 103 TYR A O 1
ATOM 885 N N . LYS A 1 104 ? -12.698 -1.273 2.971 1.00 96.88 104 LYS A N 1
ATOM 886 C CA . LYS A 1 104 ? -14.107 -1.614 2.741 1.00 96.88 104 LYS A CA 1
ATOM 887 C C . LYS A 1 104 ? -14.528 -2.870 3.496 1.00 96.88 104 LYS A C 1
ATOM 889 O O . LYS A 1 104 ? -15.645 -2.907 4.007 1.00 96.88 104 LYS A O 1
ATOM 894 N N . SER A 1 105 ? -13.649 -3.864 3.574 1.00 95.31 105 SER A N 1
ATOM 895 C CA . SER A 1 105 ? -13.892 -5.103 4.316 1.00 95.31 105 SER A CA 1
ATOM 896 C C . SER A 1 105 ? -13.987 -4.831 5.815 1.00 95.31 105 SER A C 1
ATOM 898 O O . SER A 1 105 ? -14.991 -5.178 6.430 1.00 95.31 105 SER A O 1
ATOM 900 N N . ILE A 1 106 ? -13.014 -4.108 6.381 1.00 95.88 106 ILE A N 1
ATOM 901 C CA . ILE A 1 106 ? -13.001 -3.733 7.802 1.00 95.88 106 ILE A CA 1
ATOM 902 C C . ILE A 1 106 ? -14.230 -2.897 8.155 1.00 95.88 106 ILE A C 1
ATOM 904 O O . ILE A 1 106 ? -14.914 -3.206 9.124 1.00 95.88 106 ILE A O 1
ATOM 908 N N . LYS A 1 107 ? -14.557 -1.872 7.360 1.00 95.00 107 LYS A N 1
ATOM 909 C CA . LYS A 1 107 ? -15.709 -1.001 7.629 1.00 95.00 107 LYS A CA 1
ATOM 910 C C . LYS A 1 107 ? -17.035 -1.770 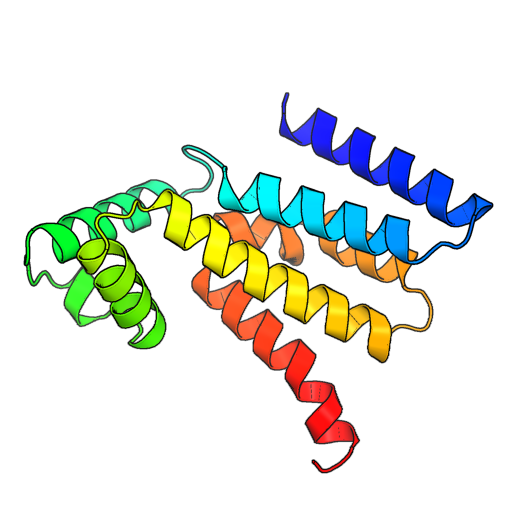7.671 1.00 95.00 107 LYS A C 1
ATOM 912 O O . LYS A 1 107 ? -17.956 -1.344 8.358 1.00 95.00 107 LYS A O 1
ATOM 917 N N . ARG A 1 108 ? -17.160 -2.834 6.878 1.00 92.44 108 ARG A N 1
ATOM 918 C CA . ARG A 1 108 ? -18.413 -3.576 6.716 1.00 92.44 108 ARG A CA 1
ATOM 919 C C . ARG A 1 108 ? -18.557 -4.721 7.715 1.00 92.44 108 ARG A C 1
ATOM 921 O O . ARG A 1 108 ? -19.664 -4.958 8.173 1.00 92.44 108 ARG A O 1
ATOM 928 N N . GLU A 1 109 ? -17.462 -5.408 8.033 1.00 91.19 109 GLU A N 1
ATOM 929 C CA . GLU A 1 109 ? -17.494 -6.650 8.818 1.00 91.19 109 GLU A CA 1
ATOM 930 C C . GLU A 1 109 ? -16.981 -6.494 10.252 1.00 91.19 109 GLU A C 1
ATOM 932 O O . GLU A 1 109 ? -17.213 -7.375 11.077 1.00 91.19 109 GLU A O 1
ATOM 937 N N . SER A 1 110 ? -16.241 -5.427 10.562 1.00 93.62 110 SER A N 1
ATOM 938 C CA . SER A 1 110 ? -15.603 -5.298 11.869 1.00 93.62 110 SER A CA 1
ATOM 939 C C . SER A 1 110 ? -16.489 -4.596 12.891 1.00 93.62 110 SER A C 1
ATOM 941 O O . SER A 1 110 ? -16.926 -3.467 12.677 1.00 93.62 110 SER A O 1
ATOM 943 N N . ASN A 1 111 ? -16.629 -5.217 14.063 1.00 93.25 111 ASN A N 1
ATOM 944 C CA . ASN A 1 111 ? -17.225 -4.591 15.246 1.00 93.25 111 ASN A CA 1
ATOM 945 C C . ASN A 1 111 ? -16.344 -3.467 15.822 1.00 93.25 111 ASN A C 1
ATOM 947 O O . ASN A 1 111 ? -16.849 -2.575 16.498 1.00 93.25 111 ASN A O 1
ATOM 951 N N . ASN A 1 112 ? -15.028 -3.501 15.574 1.00 95.25 112 ASN A N 1
ATOM 952 C CA . ASN A 1 112 ? -14.088 -2.470 16.015 1.00 95.25 112 ASN A CA 1
ATOM 953 C C . ASN A 1 112 ? -13.115 -2.113 14.882 1.00 95.25 112 ASN A C 1
ATOM 955 O O . ASN A 1 112 ? -12.066 -2.741 14.685 1.00 95.25 112 ASN A O 1
ATOM 959 N N . ILE A 1 113 ? -13.488 -1.064 14.146 1.00 96.19 113 ILE A N 1
ATOM 960 C CA . ILE A 1 113 ? -12.792 -0.584 12.949 1.00 96.19 113 ILE A CA 1
ATOM 961 C C . ILE A 1 113 ? -11.352 -0.174 13.262 1.00 96.19 113 ILE A C 1
ATOM 963 O O . ILE A 1 113 ? -10.446 -0.543 12.510 1.00 96.19 113 ILE A O 1
ATOM 967 N N . LEU A 1 114 ? -11.118 0.556 14.358 1.00 95.94 114 LEU A N 1
ATOM 968 C CA . LEU A 1 114 ? -9.773 1.009 14.715 1.00 95.94 114 LEU A CA 1
ATOM 969 C C . LEU A 1 114 ? -8.871 -0.181 15.047 1.00 95.94 114 LEU A C 1
ATOM 971 O O . LEU A 1 114 ? -7.786 -0.297 14.481 1.00 95.94 114 LEU A O 1
ATOM 975 N N . MET A 1 115 ? -9.344 -1.099 15.894 1.00 95.81 115 MET A N 1
ATOM 976 C CA . MET A 1 115 ? -8.574 -2.283 16.280 1.00 95.81 115 MET A CA 1
ATOM 977 C C . MET A 1 115 ? -8.229 -3.147 15.065 1.00 95.81 115 MET A C 1
ATOM 979 O O . MET A 1 115 ? -7.088 -3.563 14.897 1.00 95.81 115 MET A O 1
ATOM 983 N N . SER A 1 116 ? -9.187 -3.359 14.160 1.00 97.06 116 SER A N 1
ATOM 984 C CA . SER A 1 116 ? -8.937 -4.116 12.925 1.00 97.06 116 SER A CA 1
ATOM 985 C C . SER A 1 116 ? -7.966 -3.402 11.982 1.00 97.06 116 SER A C 1
ATOM 987 O O . SER A 1 116 ? -7.130 -4.051 11.356 1.00 97.06 116 SER A O 1
ATOM 989 N N . THR A 1 117 ? -8.033 -2.069 11.910 1.00 97.00 117 THR A N 1
ATOM 990 C CA . THR A 1 117 ? -7.076 -1.255 11.142 1.00 97.00 117 THR A CA 1
ATOM 991 C C . THR A 1 117 ? -5.664 -1.387 11.716 1.00 97.00 117 THR A C 1
ATOM 993 O O . THR A 1 117 ? -4.703 -1.536 10.964 1.00 97.00 117 THR A O 1
ATOM 996 N N . PHE A 1 118 ? -5.526 -1.399 13.042 1.00 96.31 118 PHE A N 1
ATOM 997 C CA . PHE A 1 118 ? -4.243 -1.607 13.710 1.00 96.31 118 PHE A CA 1
ATOM 998 C C . PHE A 1 118 ? -3.713 -3.027 13.560 1.00 96.31 118 PHE A C 1
ATOM 1000 O O . PHE A 1 118 ? -2.524 -3.181 13.311 1.00 96.31 118 PHE A O 1
ATOM 1007 N N . ILE A 1 119 ? -4.562 -4.054 13.623 1.00 96.06 119 ILE A N 1
ATOM 1008 C CA . ILE A 1 119 ? -4.144 -5.431 13.324 1.00 96.06 119 ILE A CA 1
ATOM 1009 C C . ILE A 1 119 ? -3.592 -5.509 11.897 1.00 96.06 119 ILE A C 1
ATOM 1011 O O . ILE A 1 119 ? -2.495 -6.025 11.702 1.00 96.06 119 ILE A O 1
ATOM 1015 N N . TYR A 1 120 ? -4.300 -4.942 10.915 1.00 96.56 120 TYR A N 1
ATOM 1016 C CA . TYR A 1 120 ? -3.828 -4.887 9.529 1.00 96.56 120 TYR A CA 1
ATOM 1017 C C . TYR A 1 120 ? -2.464 -4.189 9.393 1.00 96.56 120 TYR A C 1
ATOM 1019 O O . TYR A 1 120 ? -1.594 -4.666 8.667 1.00 96.56 120 TYR A O 1
ATOM 1027 N N . PHE A 1 121 ? -2.270 -3.070 10.093 1.00 96.12 121 PHE A N 1
ATOM 1028 C CA . PHE A 1 121 ? -1.055 -2.265 9.994 1.00 96.12 121 PHE A CA 1
ATOM 1029 C C . PHE A 1 121 ? 0.148 -2.849 10.756 1.00 96.12 121 PHE A C 1
ATOM 1031 O O . PHE A 1 121 ? 1.266 -2.856 10.239 1.00 96.12 121 PHE A O 1
ATOM 1038 N N . LEU A 1 122 ? -0.063 -3.312 11.990 1.00 93.94 122 LEU A N 1
ATOM 1039 C CA . LEU A 1 122 ? 1.003 -3.709 12.914 1.00 93.94 122 LEU A CA 1
ATOM 1040 C C . LEU A 1 122 ? 1.452 -5.156 12.711 1.00 93.94 122 LEU A C 1
ATOM 1042 O O . LEU A 1 122 ? 2.623 -5.470 12.924 1.00 93.94 122 LEU A O 1
ATOM 1046 N N . VAL A 1 123 ? 0.550 -6.046 12.291 1.00 92.94 123 VAL A N 1
ATOM 1047 C CA . VAL A 1 123 ? 0.914 -7.438 12.023 1.00 92.94 123 VAL A CA 1
ATOM 1048 C C . VAL A 1 123 ? 1.610 -7.505 10.668 1.00 92.94 123 VAL A C 1
ATOM 1050 O O . VAL A 1 123 ? 0.990 -7.341 9.617 1.00 92.94 123 VAL A O 1
ATOM 1053 N N . GLY A 1 124 ? 2.916 -7.783 10.691 1.00 84.69 124 GLY A N 1
ATOM 1054 C CA . GLY A 1 124 ? 3.767 -7.753 9.497 1.00 84.69 124 GLY A CA 1
ATOM 1055 C C . GLY A 1 124 ? 3.301 -8.665 8.356 1.00 84.69 124 GLY A C 1
ATOM 1056 O O . GLY A 1 124 ? 3.545 -8.357 7.193 1.00 84.69 124 GLY A O 1
ATOM 1057 N N . ALA A 1 125 ? 2.569 -9.739 8.666 1.00 87.75 125 ALA A N 1
ATOM 1058 C CA . ALA A 1 125 ? 1.990 -10.647 7.676 1.00 87.75 125 ALA A CA 1
ATOM 1059 C C . ALA A 1 125 ? 0.880 -10.014 6.809 1.00 87.75 125 ALA A C 1
ATOM 1061 O O . ALA A 1 125 ? 0.492 -10.609 5.805 1.00 87.75 125 ALA A O 1
ATOM 1062 N N . TYR A 1 126 ? 0.373 -8.830 7.167 1.00 91.62 126 TYR A N 1
ATOM 1063 C CA . TYR A 1 126 ? -0.674 -8.135 6.422 1.00 91.62 126 TYR A CA 1
ATOM 1064 C C . TYR A 1 126 ? -0.113 -6.956 5.620 1.00 91.62 126 TYR A C 1
ATOM 1066 O O . TYR A 1 126 ? 0.300 -7.147 4.476 1.00 91.62 126 TYR A O 1
ATOM 1074 N N . TYR A 1 127 ? -0.065 -5.745 6.187 1.00 94.38 127 TYR A N 1
ATOM 1075 C CA . TYR A 1 127 ? 0.363 -4.557 5.441 1.00 94.38 127 TYR A CA 1
ATOM 1076 C C . TYR A 1 127 ? 1.806 -4.676 4.918 1.00 94.38 127 TYR A C 1
ATOM 1078 O O . TYR A 1 127 ? 2.050 -4.464 3.729 1.00 94.38 127 TYR A O 1
ATOM 1086 N N . SER A 1 128 ? 2.755 -5.087 5.767 1.00 91.94 128 SER A N 1
ATOM 1087 C CA . SER A 1 128 ? 4.174 -5.168 5.383 1.00 91.94 128 SER A CA 1
ATOM 1088 C C . SER A 1 128 ? 4.471 -6.285 4.378 1.00 91.94 128 SER A C 1
ATOM 1090 O O . SER A 1 128 ? 5.358 -6.136 3.536 1.00 91.94 128 SER A O 1
ATOM 1092 N N . ALA A 1 129 ? 3.705 -7.381 4.395 1.00 92.06 129 ALA A N 1
ATOM 1093 C CA . ALA A 1 129 ? 3.795 -8.425 3.374 1.00 92.06 129 ALA A CA 1
ATOM 1094 C C . ALA A 1 129 ? 3.512 -7.867 1.970 1.00 92.06 129 ALA A C 1
ATOM 1096 O O . ALA A 1 129 ? 4.130 -8.305 0.996 1.00 92.06 129 ALA A O 1
ATOM 1097 N N . GLY A 1 130 ? 2.666 -6.834 1.875 1.00 89.81 130 GLY A N 1
ATOM 1098 C CA . GLY A 1 130 ? 2.363 -6.111 0.641 1.00 89.81 130 GLY A CA 1
ATOM 1099 C C . GLY A 1 130 ? 3.558 -5.389 0.011 1.00 89.81 130 GLY A C 1
ATOM 1100 O O . GLY A 1 130 ? 3.439 -4.918 -1.115 1.00 89.81 130 GLY A O 1
ATOM 1101 N N . PHE A 1 131 ? 4.720 -5.313 0.667 1.00 91.25 131 PHE A N 1
ATOM 1102 C CA . PHE A 1 131 ? 5.932 -4.774 0.041 1.00 91.25 131 PHE A CA 1
ATOM 1103 C C . PHE A 1 131 ? 6.671 -5.788 -0.839 1.00 91.25 131 PHE A C 1
ATOM 1105 O O . PHE A 1 131 ? 7.274 -5.393 -1.838 1.00 91.25 131 PHE A O 1
ATOM 1112 N N . ASN A 1 132 ? 6.571 -7.078 -0.517 1.00 92.38 132 ASN A N 1
ATOM 1113 C CA . ASN A 1 132 ? 7.160 -8.162 -1.308 1.00 92.38 132 ASN A CA 1
ATOM 1114 C C . ASN A 1 132 ? 6.091 -8.804 -2.203 1.00 92.38 132 ASN A C 1
ATOM 1116 O O . ASN A 1 132 ? 6.191 -8.845 -3.428 1.00 92.38 132 ASN A O 1
ATOM 1120 N N . LEU A 1 133 ? 4.976 -9.182 -1.586 1.00 93.56 133 LEU A N 1
ATOM 1121 C CA . LEU A 1 133 ? 3.950 -10.033 -2.166 1.00 93.56 133 LEU A CA 1
ATOM 1122 C C . LEU A 1 133 ? 2.781 -9.218 -2.746 1.00 93.56 133 LEU A C 1
ATOM 1124 O O . LEU A 1 133 ? 1.619 -9.511 -2.468 1.00 93.56 133 LEU A O 1
ATOM 1128 N N . ILE A 1 134 ? 3.061 -8.166 -3.534 1.00 94.69 134 ILE A N 1
ATOM 1129 C CA . ILE A 1 134 ? 2.024 -7.209 -3.996 1.00 94.69 134 ILE A CA 1
ATOM 1130 C C . ILE A 1 134 ? 0.853 -7.906 -4.701 1.00 94.69 134 ILE A C 1
ATOM 1132 O O . ILE A 1 134 ? -0.299 -7.525 -4.516 1.00 94.69 134 ILE A O 1
ATOM 1136 N N . ARG A 1 135 ? 1.146 -8.939 -5.501 1.00 93.62 135 ARG A N 1
ATOM 1137 C CA . ARG A 1 135 ? 0.150 -9.668 -6.297 1.00 93.62 135 ARG A CA 1
ATOM 1138 C C . ARG A 1 135 ? -0.701 -10.572 -5.409 1.00 93.62 135 ARG A C 1
ATOM 1140 O O . ARG A 1 135 ? -1.923 -10.591 -5.542 1.00 93.62 135 ARG A O 1
ATOM 1147 N N . GLN A 1 136 ? -0.067 -11.272 -4.471 1.00 94.69 136 GLN A N 1
ATOM 1148 C CA . GLN A 1 136 ? -0.733 -12.180 -3.542 1.00 94.69 136 GLN A CA 1
ATOM 1149 C C . GLN A 1 136 ? -1.595 -11.406 -2.544 1.00 94.69 136 GLN A C 1
ATOM 1151 O O . GLN A 1 136 ? -2.751 -11.758 -2.332 1.00 94.69 136 GLN A O 1
ATOM 1156 N N . VAL A 1 137 ? -1.078 -10.314 -1.975 1.00 95.94 137 VAL A N 1
ATOM 1157 C CA . VAL A 1 137 ? -1.832 -9.489 -1.020 1.00 95.94 137 VAL A CA 1
ATOM 1158 C C . VAL A 1 137 ? -3.009 -8.791 -1.708 1.00 95.94 137 VAL A C 1
ATOM 1160 O O . VAL A 1 137 ? -4.090 -8.711 -1.123 1.00 95.94 137 VAL A O 1
ATOM 1163 N N . MET A 1 138 ? -2.871 -8.384 -2.975 1.00 95.94 138 MET A N 1
ATOM 1164 C CA . MET A 1 138 ? -4.007 -7.892 -3.758 1.00 95.94 138 MET A CA 1
ATOM 1165 C C . MET A 1 138 ? -5.081 -8.976 -3.933 1.00 95.94 138 MET A C 1
ATOM 1167 O O . MET A 1 138 ? -6.253 -8.710 -3.666 1.00 95.94 138 MET A O 1
ATOM 1171 N N . ALA A 1 139 ? -4.705 -10.206 -4.300 1.00 95.38 139 ALA A N 1
ATOM 1172 C CA . ALA A 1 139 ? -5.646 -11.325 -4.402 1.00 95.38 139 ALA A CA 1
ATOM 1173 C C . ALA A 1 139 ? -6.344 -11.622 -3.060 1.00 95.38 139 ALA A C 1
ATOM 1175 O O . ALA A 1 139 ? -7.565 -11.784 -3.018 1.00 95.38 139 ALA A O 1
ATOM 1176 N N . ILE A 1 140 ? -5.592 -11.599 -1.955 1.00 95.06 140 ILE A N 1
ATOM 1177 C CA . ILE A 1 140 ? -6.126 -11.740 -0.595 1.00 95.06 140 ILE A CA 1
ATOM 1178 C C . ILE A 1 140 ? -7.130 -10.617 -0.292 1.00 95.06 140 ILE A C 1
ATOM 1180 O O . ILE A 1 140 ? -8.220 -10.895 0.202 1.00 95.06 140 ILE A O 1
ATOM 1184 N N . SER A 1 14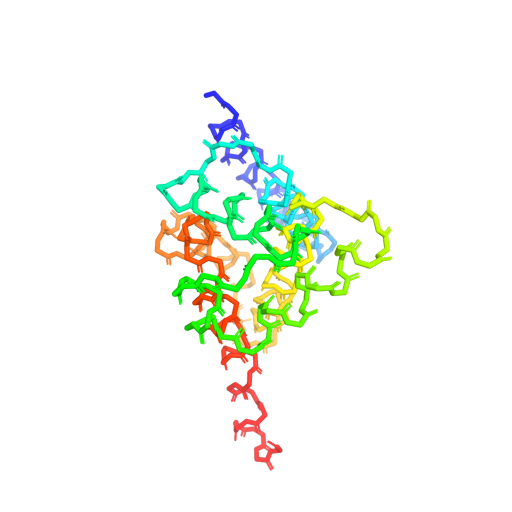1 ? -6.829 -9.362 -0.637 1.00 95.88 141 SER A N 1
ATOM 1185 C CA . SER A 1 141 ? -7.743 -8.233 -0.401 1.00 95.88 141 SER A CA 1
ATOM 1186 C C . SER A 1 141 ? -9.063 -8.361 -1.172 1.00 95.88 141 SER A C 1
ATOM 1188 O O . SER A 1 141 ? -10.129 -8.066 -0.626 1.00 95.88 141 SER A O 1
ATOM 1190 N N . ILE A 1 142 ? -9.009 -8.871 -2.410 1.00 95.69 142 ILE A N 1
ATOM 1191 C CA . ILE A 1 142 ? -10.193 -9.171 -3.226 1.00 95.69 142 ILE A CA 1
ATOM 1192 C C . ILE A 1 142 ? -11.015 -10.267 -2.554 1.00 95.69 142 ILE A C 1
ATOM 1194 O O . ILE A 1 142 ? -12.231 -10.122 -2.419 1.00 95.69 142 ILE A O 1
ATOM 1198 N N . PHE A 1 143 ? -10.363 -11.332 -2.087 1.00 94.81 143 PHE A N 1
ATOM 1199 C CA . PHE A 1 143 ? -11.028 -12.415 -1.372 1.00 94.81 143 PHE A CA 1
ATOM 1200 C C . PHE A 1 143 ? -11.716 -11.919 -0.091 1.00 94.81 143 PHE A C 1
ATOM 1202 O O . PHE A 1 143 ? -12.914 -12.144 0.074 1.00 94.81 143 PHE A O 1
ATOM 1209 N N . PHE A 1 144 ? -11.016 -11.162 0.763 1.00 92.31 144 PHE A N 1
ATOM 1210 C CA . PHE A 1 144 ? -11.595 -10.577 1.980 1.00 92.31 144 PHE A CA 1
ATOM 1211 C C . PHE A 1 144 ? -12.823 -9.714 1.686 1.00 92.31 144 PHE A C 1
ATOM 1213 O O . PHE A 1 144 ? -13.840 -9.823 2.373 1.00 92.31 144 PHE A O 1
ATOM 1220 N N . TYR A 1 145 ? -12.768 -8.896 0.634 1.00 93.88 145 TYR A N 1
ATOM 1221 C CA . TYR A 1 145 ? -13.917 -8.091 0.233 1.00 93.88 145 TYR A CA 1
ATOM 1222 C C . TYR A 1 145 ? -15.069 -8.946 -0.318 1.00 93.88 145 TYR A C 1
ATOM 1224 O O . TYR A 1 145 ? -16.242 -8.613 -0.113 1.00 93.88 145 TYR A O 1
ATOM 1232 N N . SER A 1 146 ? -14.748 -10.066 -0.964 1.00 92.62 146 SER A N 1
ATOM 1233 C CA . SER A 1 146 ? -15.722 -10.987 -1.553 1.00 92.62 146 SER A CA 1
ATOM 1234 C C . SER A 1 146 ? -16.516 -11.780 -0.512 1.00 92.62 146 SER A C 1
ATOM 1236 O O . SER A 1 146 ? -17.690 -12.065 -0.747 1.00 92.62 146 SER A O 1
ATOM 1238 N N . ILE A 1 147 ? -15.936 -12.063 0.665 1.00 89.06 147 ILE A N 1
ATOM 1239 C CA . ILE A 1 147 ? -16.586 -12.808 1.769 1.00 89.06 147 ILE A CA 1
ATOM 1240 C C . ILE A 1 147 ? -17.980 -12.269 2.093 1.00 89.06 147 ILE A C 1
ATOM 1242 O O . ILE A 1 147 ? -18.886 -13.016 2.450 1.00 89.06 147 ILE A O 1
ATOM 1246 N N . VAL A 1 148 ? -18.181 -10.967 1.956 1.00 82.56 148 VAL A N 1
ATOM 1247 C CA . VAL A 1 148 ? -19.456 -10.363 2.326 1.00 82.56 148 VAL A CA 1
ATOM 1248 C C . VAL A 1 148 ? -20.541 -10.604 1.291 1.00 82.56 148 VAL A C 1
ATOM 1250 O O . VAL A 1 148 ? -21.699 -10.749 1.665 1.00 82.56 148 VAL A O 1
ATOM 1253 N N . PHE A 1 149 ? -20.187 -10.683 0.009 1.00 85.94 149 PHE A N 1
ATOM 1254 C CA . PHE A 1 149 ? -21.148 -11.079 -1.018 1.00 85.94 149 PHE A CA 1
ATOM 1255 C C . PHE A 1 149 ? -21.562 -12.537 -0.801 1.00 85.94 149 PHE A C 1
ATOM 1257 O O . PHE A 1 149 ? -22.754 -12.825 -0.735 1.00 85.94 149 PHE A O 1
ATOM 1264 N N . ILE A 1 150 ? -20.601 -13.402 -0.452 1.00 85.88 150 ILE A N 1
ATOM 1265 C CA . ILE A 1 150 ? -20.870 -14.794 -0.064 1.00 85.88 150 ILE A CA 1
ATOM 1266 C C . ILE A 1 150 ? -21.834 -14.863 1.132 1.00 85.88 150 ILE A C 1
ATOM 1268 O O . ILE A 1 150 ? -22.849 -15.556 1.064 1.00 85.88 150 ILE A O 1
ATOM 1272 N N . LYS A 1 151 ? -21.576 -14.109 2.211 1.00 81.06 151 LYS A N 1
ATOM 1273 C CA . LYS A 1 151 ? -22.472 -14.052 3.386 1.00 81.06 151 LYS A CA 1
ATOM 1274 C C . LYS A 1 151 ? -23.871 -13.547 3.034 1.00 81.06 151 LYS A C 1
ATOM 1276 O O . LYS A 1 151 ? -24.854 -14.011 3.603 1.00 81.06 151 LYS A O 1
ATOM 1281 N N . GLN A 1 152 ? -23.960 -12.602 2.103 1.00 83.44 152 GLN A N 1
ATOM 1282 C CA . GLN A 1 152 ? -25.223 -12.024 1.647 1.00 83.44 152 GLN A CA 1
ATOM 1283 C C . GLN A 1 152 ? -25.926 -12.869 0.572 1.00 83.44 152 GLN A C 1
ATOM 1285 O O . GLN A 1 152 ? -27.004 -12.470 0.133 1.00 83.44 152 GLN A O 1
ATOM 1290 N N . LYS A 1 153 ? -25.355 -14.018 0.171 1.00 78.25 153 LYS A N 1
ATOM 1291 C CA . LYS A 1 153 ? -25.804 -14.842 -0.967 1.00 78.25 153 LYS A CA 1
ATOM 1292 C C . LYS A 1 153 ? -25.948 -14.028 -2.264 1.00 78.25 153 LYS A C 1
ATOM 1294 O O . LYS A 1 153 ? -26.915 -14.206 -3.003 1.00 78.25 153 LYS A O 1
ATOM 1299 N N . LYS A 1 154 ? -25.017 -13.105 -2.494 1.00 55.06 154 LYS A N 1
ATOM 1300 C CA . LYS A 1 154 ? -24.929 -12.245 -3.679 1.00 55.06 154 LYS A CA 1
ATOM 1301 C C . LYS A 1 154 ? -23.649 -12.512 -4.453 1.00 55.06 154 LYS A C 1
ATOM 1303 O O . LYS A 1 154 ? -22.676 -12.984 -3.825 1.00 55.06 154 LYS A O 1
#

Foldseek 3Di:
DVVVVLVVVLVVLLVVCVVVVDVVSVVVNLVSLLCCQLQDDPDEPCRVVLQVLLVCLLVVNDDPSLVPDDPVLNVLSNVCSVVVHHSSVVRSVLSNLLSVLQLLLLVVPPPDSSVSSCCQVVVCVHSVVCNYPSPVSSVVSVVSSCVVCVVVVD

Sequence (154 aa):
MEYICLYFGIITIGIFYLNKNDMNIIRLIFLILTLFSGFRYYVGVDYPMYMKIFSYIKNNINNYEVTRLEKGYYFLTKFIVNINGTQQLIFLIIAFFTNYLIYKSIKRESNNILMSTFIYFLVGAYYSAGFNLIRQVMAISIFFYSIVFIKQKK

InterPro domains:
  IPR049458 Transmembrane protein EpsG-like [PF14897] (25-154)

Organism: NCBI:txid457404